Protein AF-A0A512LAR4-F1 (afdb_monomer_lite)

Organism: NCBI:txid171865

Secondary structure (DSSP, 8-state):
-----PPPP-B-BTTBTTSBPHHHHHHHHHHHHHHHHHHHHHHHHHHTTTTSTT-

Radius of gyration: 15.52 Å; chains: 1; bounding box: 26×30×41 Å

Sequence (55 aa):
MLIGAVPPIMLKTDANPGGLPMDVFDGIRAAVTAYRSQFYRDLATPFYNFDRPGG

pLDDT: mean 85.28, std 13.14, range [41.28, 96.56]

InterPro domains:
  IPR029058 Alpha/Beta hydrolase fold [G3DSA:3.40.50.1820] (1-55)

Foldseek 3Di:
DPPPPPDDDQEDDPVRPPHDHPVVVVVLVVCCVPPVVVSCVVCCCVVVVVVPPPD

Structure (mmCIF, N/CA/C/O backbone):
data_AF-A0A512LAR4-F1
#
_entry.id   AF-A0A512LAR4-F1
#
loop_
_atom_site.group_PDB
_atom_site.id
_atom_site.type_symbol
_atom_site.label_atom_id
_atom_site.label_alt_id
_atom_site.label_comp_id
_atom_site.label_asym_id
_atom_site.label_entity_id
_atom_site.label_seq_id
_atom_site.pdbx_PDB_ins_code
_atom_site.Cartn_x
_atom_site.Cartn_y
_atom_site.Cartn_z
_atom_site.occupancy
_atom_site.B_iso_or_equiv
_atom_site.auth_seq_id
_atom_site.auth_comp_id
_atom_site.auth_asym_id
_atom_site.auth_atom_id
_atom_site.pdbx_PDB_model_num
ATOM 1 N N . MET A 1 1 ? 9.217 14.368 24.909 1.00 41.28 1 MET A N 1
ATOM 2 C CA . MET A 1 1 ? 8.544 13.069 24.714 1.00 41.28 1 MET A CA 1
ATOM 3 C C . MET A 1 1 ? 8.369 12.884 23.214 1.00 41.28 1 MET A C 1
ATOM 5 O O . MET A 1 1 ? 7.635 13.657 22.615 1.00 41.28 1 MET A O 1
ATOM 9 N N . LEU A 1 2 ? 9.099 11.956 22.588 1.00 54.94 2 LEU A N 1
ATOM 10 C CA . LEU A 1 2 ? 8.788 11.516 21.225 1.00 54.94 2 LEU A CA 1
ATOM 11 C C . LEU A 1 2 ? 7.559 10.615 21.341 1.00 54.94 2 LEU A C 1
ATOM 13 O O . LEU A 1 2 ? 7.690 9.404 21.496 1.00 54.94 2 LEU A O 1
ATOM 17 N N . ILE A 1 3 ? 6.363 11.204 21.350 1.00 59.47 3 ILE A N 1
ATOM 18 C CA . ILE A 1 3 ? 5.163 10.429 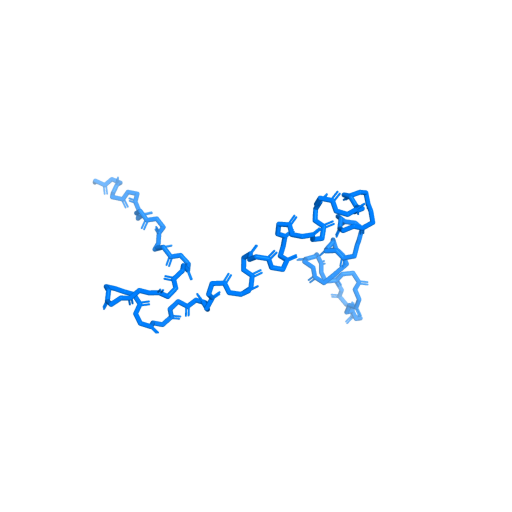21.043 1.00 59.47 3 ILE A CA 1
ATOM 19 C C . ILE A 1 3 ? 5.302 10.119 19.556 1.00 59.47 3 ILE A C 1
ATOM 21 O O . ILE A 1 3 ? 4.953 10.936 18.708 1.00 59.47 3 ILE A O 1
ATOM 25 N N . GLY A 1 4 ? 5.929 8.985 19.240 1.00 61.94 4 GLY A N 1
ATOM 26 C CA . GLY A 1 4 ? 5.858 8.425 17.902 1.00 61.94 4 GLY A CA 1
ATOM 27 C C . GLY A 1 4 ? 4.379 8.245 17.609 1.00 61.94 4 GLY A C 1
ATOM 28 O O . GLY A 1 4 ? 3.718 7.459 18.286 1.00 61.94 4 GLY A O 1
ATOM 29 N N . ALA A 1 5 ? 3.842 9.048 16.692 1.00 68.75 5 ALA A N 1
ATOM 30 C CA . ALA A 1 5 ? 2.460 8.913 16.281 1.00 68.75 5 ALA A CA 1
ATOM 31 C C . ALA A 1 5 ? 2.298 7.485 15.759 1.00 68.75 5 ALA A C 1
ATOM 33 O O . ALA A 1 5 ? 2.921 7.113 14.763 1.00 68.75 5 ALA A O 1
ATOM 34 N N . VAL A 1 6 ? 1.523 6.666 16.473 1.00 67.38 6 VAL A N 1
ATOM 35 C CA . VAL A 1 6 ? 1.132 5.356 15.959 1.00 67.38 6 VAL A CA 1
ATOM 36 C C . VAL A 1 6 ? 0.393 5.640 14.652 1.00 67.38 6 VAL A C 1
ATOM 38 O O . VAL A 1 6 ? -0.579 6.403 14.685 1.00 67.38 6 VAL A O 1
ATOM 41 N N . PRO A 1 7 ? 0.862 5.113 13.505 1.00 69.94 7 PRO A N 1
ATOM 42 C CA . PRO A 1 7 ? 0.212 5.379 12.237 1.00 69.94 7 PRO A CA 1
ATOM 43 C C . PRO A 1 7 ? -1.251 4.944 12.339 1.00 69.94 7 PRO A C 1
ATOM 45 O O . PRO A 1 7 ? -1.518 3.852 12.855 1.00 69.94 7 PRO A O 1
ATOM 48 N N . PRO A 1 8 ? -2.202 5.775 11.887 1.00 76.62 8 PRO A N 1
ATOM 49 C CA . PRO A 1 8 ? -3.596 5.375 11.880 1.00 76.62 8 PRO A CA 1
ATOM 50 C C . PRO A 1 8 ? -3.768 4.117 11.023 1.00 76.62 8 PRO A C 1
ATOM 52 O O . PRO A 1 8 ? -3.069 3.914 10.026 1.00 76.62 8 PRO A O 1
ATOM 55 N N . ILE A 1 9 ? -4.710 3.258 11.418 1.00 87.75 9 ILE A N 1
ATOM 56 C CA . ILE A 1 9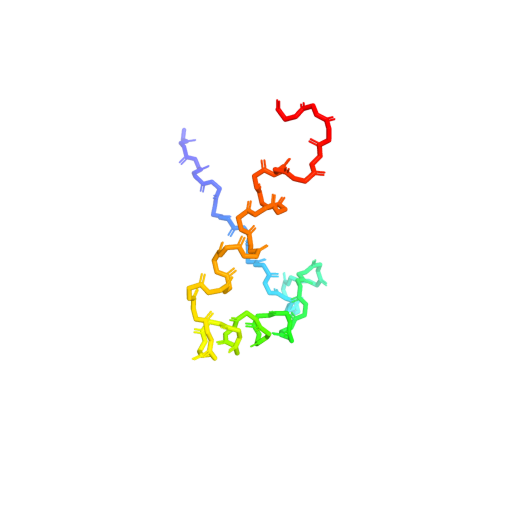 ? -5.074 2.100 10.603 1.00 87.75 9 ILE A CA 1
ATOM 57 C C . ILE A 1 9 ? -5.647 2.587 9.266 1.00 87.75 9 ILE A C 1
ATOM 59 O O . ILE A 1 9 ? -6.382 3.568 9.214 1.00 87.75 9 ILE A O 1
ATOM 63 N N . MET A 1 10 ? -5.314 1.901 8.174 1.00 92.00 10 MET A N 1
ATOM 64 C CA . MET A 1 10 ? -5.779 2.285 6.834 1.00 92.00 10 MET A CA 1
ATOM 65 C C . MET A 1 10 ? -7.143 1.677 6.488 1.00 92.00 10 MET A C 1
ATOM 67 O O . MET A 1 10 ? -7.834 2.203 5.624 1.00 92.00 10 MET A O 1
ATOM 71 N N . LEU A 1 11 ? -7.535 0.573 7.136 1.00 93.62 11 LEU A N 1
ATOM 72 C CA . LEU A 1 11 ? -8.796 -0.127 6.875 1.00 93.62 11 LEU A CA 1
ATOM 73 C C . LEU A 1 11 ? -9.985 0.637 7.459 1.00 93.62 11 LEU A C 1
ATOM 75 O O . LEU A 1 11 ? -9.917 1.151 8.579 1.00 93.62 11 LEU A O 1
ATOM 79 N N . LYS A 1 12 ? -11.089 0.653 6.713 1.00 92.56 12 LYS A N 1
ATOM 80 C CA . LYS A 1 12 ? -12.374 1.160 7.173 1.00 92.56 12 LYS A CA 1
ATOM 81 C C . LYS A 1 12 ? -12.958 0.257 8.255 1.00 92.56 12 LYS A C 1
ATOM 83 O O . LYS A 1 12 ? -13.215 -0.921 8.018 1.00 92.56 12 LYS A O 1
ATOM 88 N N . THR A 1 13 ? -13.197 0.830 9.424 1.00 91.00 13 THR A N 1
ATOM 89 C CA . THR A 1 13 ? -13.866 0.182 10.560 1.00 91.00 13 THR A CA 1
ATOM 90 C C . THR A 1 13 ? -14.777 1.194 11.248 1.00 91.00 13 THR A C 1
ATOM 92 O O . THR A 1 13 ? -14.712 2.385 10.944 1.00 91.00 13 THR A O 1
ATOM 95 N N . ASP A 1 14 ? -15.582 0.76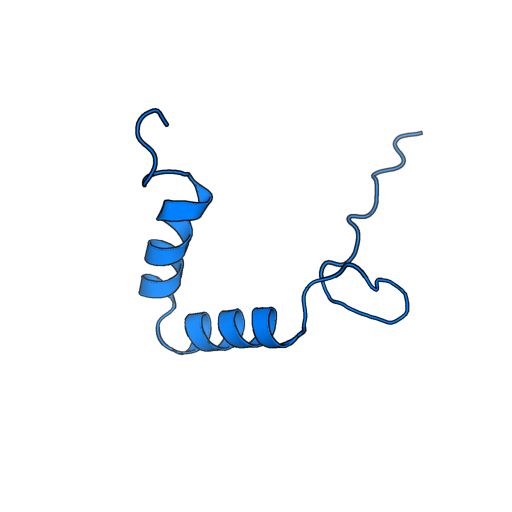2 12.217 1.00 91.00 14 ASP A N 1
ATOM 96 C CA . ASP A 1 14 ? -16.396 1.688 13.020 1.00 91.00 14 ASP A CA 1
ATOM 97 C C . ASP A 1 14 ? -15.528 2.712 13.774 1.00 91.00 14 ASP A C 1
ATOM 99 O O . ASP A 1 14 ? -15.907 3.871 13.926 1.00 91.00 14 ASP A O 1
ATOM 103 N N . ALA A 1 15 ? -14.321 2.304 14.185 1.00 89.12 15 ALA A N 1
ATOM 104 C CA . ALA A 1 15 ? -13.334 3.170 14.832 1.00 89.12 15 ALA A CA 1
ATOM 105 C C . ALA A 1 15 ? -12.518 4.023 13.838 1.00 89.12 15 ALA A C 1
ATOM 107 O O . ALA A 1 15 ? -11.813 4.941 14.252 1.00 89.12 15 ALA A O 1
ATOM 108 N N . ASN A 1 16 ? -12.594 3.725 12.537 1.00 89.62 16 ASN A N 1
ATOM 109 C CA . ASN A 1 16 ? -11.913 4.452 11.470 1.00 89.62 16 ASN A CA 1
ATOM 110 C C . ASN A 1 16 ? -12.801 4.551 10.213 1.00 89.62 16 ASN A C 1
ATOM 112 O O . ASN A 1 16 ? -12.542 3.886 9.202 1.00 89.62 16 ASN A O 1
ATOM 116 N N . PRO A 1 17 ? -13.870 5.366 10.246 1.00 90.00 17 PRO A N 1
ATOM 117 C CA . PRO A 1 17 ? -14.855 5.421 9.165 1.00 90.00 17 PRO A CA 1
ATOM 118 C C . PRO A 1 17 ? -14.303 6.017 7.858 1.00 90.00 17 PRO A C 1
ATOM 120 O O . PRO A 1 17 ? -14.880 5.784 6.795 1.00 90.00 17 PRO A O 1
ATOM 123 N N . GLY A 1 18 ? -13.193 6.762 7.930 1.00 89.94 18 GLY A N 1
ATOM 124 C CA . GLY A 1 18 ? -12.488 7.343 6.781 1.00 89.94 18 GLY A CA 1
ATOM 125 C C . GLY A 1 18 ? -11.458 6.420 6.122 1.00 89.94 18 GLY A C 1
ATOM 126 O O . GLY A 1 18 ? -10.801 6.837 5.172 1.00 89.94 18 GLY A O 1
ATOM 127 N N . GLY A 1 19 ? -11.292 5.191 6.619 1.00 92.88 19 GLY A N 1
ATOM 128 C CA . GLY A 1 19 ? -10.385 4.213 6.026 1.00 92.88 19 GLY A CA 1
ATOM 129 C C . GLY A 1 19 ? -10.837 3.713 4.650 1.00 92.88 19 GLY A C 1
ATOM 130 O O . GLY A 1 19 ? -11.959 3.947 4.196 1.00 92.88 19 GLY A O 1
ATOM 131 N N . LEU A 1 20 ? -9.951 2.971 3.996 1.00 94.31 20 LEU A N 1
ATOM 132 C CA . LEU A 1 20 ? -10.215 2.303 2.729 1.00 94.31 20 LEU A CA 1
ATOM 133 C C . LEU A 1 20 ? -11.076 1.050 2.943 1.00 94.31 20 LEU A C 1
ATOM 135 O O . LEU A 1 20 ? -10.877 0.339 3.933 1.00 94.31 20 LEU A O 1
ATOM 139 N N . PRO A 1 21 ? -12.018 0.751 2.035 1.00 96.00 21 PRO A N 1
ATOM 140 C CA . PRO A 1 21 ? -12.790 -0.481 2.111 1.00 96.00 21 PRO A CA 1
ATOM 141 C C . PRO A 1 21 ? -11.900 -1.730 1.939 1.00 96.00 21 PRO A C 1
ATOM 143 O O . PRO A 1 21 ? -10.782 -1.672 1.424 1.00 96.00 21 PRO A O 1
ATOM 146 N N . MET A 1 22 ? -12.370 -2.862 2.475 1.00 95.06 22 MET A N 1
ATOM 147 C CA . MET A 1 22 ? -11.594 -4.111 2.573 1.00 95.06 22 MET A CA 1
ATOM 148 C C . MET A 1 22 ? -11.221 -4.697 1.202 1.00 95.06 22 MET A C 1
ATOM 150 O O . MET A 1 22 ? -10.143 -5.265 1.038 1.00 95.06 22 MET A O 1
ATOM 154 N N . ASP A 1 23 ? -12.087 -4.497 0.212 1.00 96.50 23 ASP A N 1
ATOM 155 C CA . ASP A 1 23 ? -11.917 -4.913 -1.181 1.00 96.50 23 ASP A CA 1
ATOM 156 C C . ASP A 1 23 ? -10.621 -4.386 -1.818 1.00 96.50 23 ASP A C 1
ATOM 158 O O . ASP A 1 23 ? -9.989 -5.094 -2.601 1.00 96.50 23 ASP A O 1
ATOM 162 N N . VAL A 1 24 ? -10.165 -3.191 -1.431 1.00 94.62 24 VAL A N 1
ATOM 163 C CA . VAL A 1 24 ? -8.876 -2.636 -1.867 1.00 94.62 24 VAL A CA 1
ATOM 164 C C . VAL A 1 24 ? -7.721 -3.537 -1.424 1.00 94.62 24 VAL A C 1
ATOM 166 O O . VAL A 1 24 ? -6.831 -3.862 -2.213 1.00 94.62 24 VAL A O 1
ATOM 169 N N . PHE A 1 25 ? -7.733 -3.974 -0.164 1.00 94.81 25 PHE A N 1
ATOM 170 C CA . PHE A 1 25 ? -6.692 -4.847 0.381 1.00 94.81 25 PHE A CA 1
ATOM 171 C C . PHE A 1 25 ? -6.773 -6.253 -0.209 1.00 94.81 25 PHE A C 1
ATOM 173 O O . PHE A 1 25 ? -5.736 -6.860 -0.487 1.00 94.81 25 PHE A O 1
ATOM 180 N N . ASP A 1 26 ? -7.982 -6.762 -0.435 1.00 96.56 26 ASP A N 1
ATOM 181 C CA . ASP A 1 26 ? -8.186 -8.055 -1.084 1.00 96.56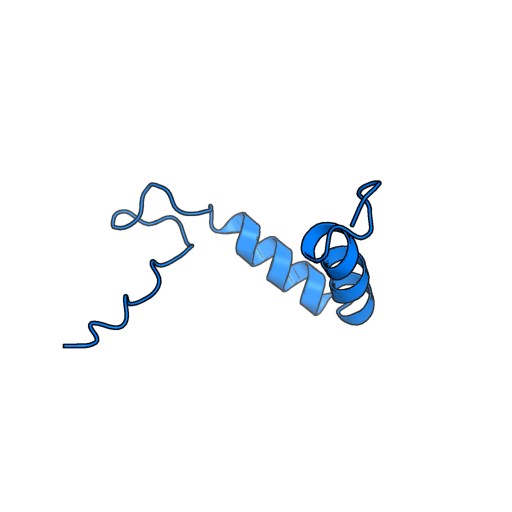 26 ASP A CA 1
ATOM 182 C C . ASP A 1 26 ? -7.704 -8.039 -2.540 1.00 96.56 26 ASP A C 1
ATOM 184 O O . ASP A 1 26 ? -7.031 -8.978 -2.967 1.00 96.56 26 ASP A O 1
ATOM 188 N N . GLY A 1 27 ? -7.912 -6.938 -3.266 1.00 94.88 27 GLY A N 1
ATOM 189 C CA . GLY A 1 27 ? -7.345 -6.723 -4.597 1.00 94.88 27 GLY A CA 1
ATOM 190 C C . GLY A 1 27 ? -5.814 -6.764 -4.603 1.00 94.88 27 GLY A C 1
ATOM 191 O O . GLY A 1 27 ? -5.216 -7.449 -5.435 1.00 94.88 27 GLY A O 1
ATOM 192 N N . ILE A 1 28 ? -5.163 -6.113 -3.631 1.00 94.44 28 ILE A N 1
ATOM 193 C CA . ILE A 1 28 ? -3.698 -6.169 -3.472 1.00 94.44 28 ILE A CA 1
ATOM 194 C C . ILE A 1 28 ? -3.235 -7.609 -3.210 1.00 94.44 28 ILE A C 1
ATOM 196 O O . ILE A 1 28 ? -2.298 -8.085 -3.853 1.00 94.44 28 ILE A O 1
ATOM 200 N N . ARG A 1 29 ? -3.893 -8.332 -2.294 1.00 96.00 29 ARG A N 1
ATOM 201 C CA . ARG A 1 29 ? -3.557 -9.734 -1.982 1.00 96.00 29 ARG A CA 1
ATOM 202 C C . ARG A 1 29 ? -3.701 -10.631 -3.208 1.00 96.00 29 ARG A C 1
ATOM 204 O O . ARG A 1 29 ? -2.814 -11.448 -3.468 1.00 96.00 29 ARG A O 1
ATOM 211 N N . ALA A 1 30 ? -4.780 -10.460 -3.969 1.00 96.31 30 ALA A N 1
ATOM 212 C CA . ALA A 1 30 ? -5.029 -11.208 -5.193 1.00 96.31 30 ALA A CA 1
ATOM 213 C C . ALA A 1 30 ? -3.949 -10.929 -6.248 1.00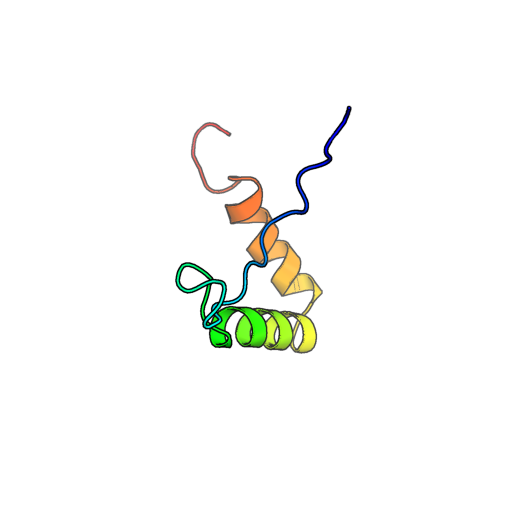 96.31 30 ALA A C 1
ATOM 215 O O . ALA A 1 30 ? -3.378 -11.870 -6.795 1.00 96.31 30 ALA A O 1
ATOM 216 N N . ALA A 1 31 ? -3.596 -9.660 -6.477 1.00 94.00 31 ALA A N 1
ATOM 217 C CA . ALA A 1 31 ? -2.580 -9.277 -7.457 1.00 94.00 31 ALA A CA 1
ATOM 218 C C . ALA A 1 31 ? -1.179 -9.806 -7.098 1.00 94.00 31 ALA A C 1
ATOM 220 O O . ALA A 1 31 ? -0.469 -10.333 -7.958 1.00 94.00 31 ALA A O 1
ATOM 221 N N . VAL A 1 32 ? -0.802 -9.735 -5.816 1.00 95.12 32 VAL A N 1
ATOM 222 C CA . VAL A 1 32 ? 0.456 -10.308 -5.313 1.00 95.12 32 VAL A CA 1
ATOM 223 C C . VAL A 1 32 ? 0.479 -11.827 -5.484 1.00 95.12 32 VAL A C 1
ATOM 225 O O . VAL A 1 32 ? 1.509 -12.376 -5.871 1.00 95.12 32 VAL A O 1
ATOM 228 N N . THR A 1 33 ? -0.638 -12.503 -5.212 1.00 96.06 33 THR A N 1
ATOM 229 C CA . THR A 1 33 ? -0.750 -13.964 -5.351 1.00 96.06 33 THR A CA 1
ATOM 230 C C . THR A 1 33 ? -0.693 -14.402 -6.811 1.00 96.06 33 THR A C 1
ATOM 232 O O . THR A 1 33 ? -0.031 -15.388 -7.121 1.00 96.06 33 THR A O 1
ATOM 235 N N . ALA A 1 34 ? -1.354 -13.670 -7.710 1.00 95.81 34 ALA A N 1
ATOM 236 C CA . ALA A 1 34 ? -1.432 -14.021 -9.121 1.00 95.81 34 ALA A CA 1
ATOM 237 C C . ALA A 1 34 ? -0.085 -13.841 -9.838 1.00 95.81 34 ALA A C 1
ATOM 239 O O . ALA A 1 34 ? 0.419 -14.790 -10.432 1.00 95.81 34 ALA A O 1
ATOM 240 N N . TYR A 1 35 ? 0.514 -12.643 -9.773 1.00 93.44 35 TYR A N 1
ATOM 241 C CA . TYR A 1 35 ? 1.744 -12.315 -10.508 1.00 93.44 35 TYR A CA 1
ATOM 242 C C . TYR A 1 35 ? 2.561 -11.231 -9.794 1.00 93.44 35 TYR A C 1
ATOM 244 O O . TYR A 1 35 ? 2.622 -10.074 -10.213 1.00 93.44 35 TYR A O 1
ATOM 252 N N . ARG A 1 36 ? 3.243 -11.615 -8.712 1.00 91.12 36 ARG A N 1
ATOM 253 C CA . ARG A 1 36 ? 3.971 -10.690 -7.827 1.00 91.12 36 ARG A CA 1
ATOM 254 C C . ARG A 1 36 ? 4.975 -9.765 -8.527 1.00 91.12 36 ARG A C 1
ATOM 256 O O . ARG A 1 36 ? 5.078 -8.596 -8.165 1.00 91.12 36 ARG A O 1
ATOM 263 N N . SER A 1 37 ? 5.737 -10.273 -9.496 1.00 92.62 37 SER A N 1
ATOM 264 C CA . SER A 1 37 ? 6.734 -9.474 -10.226 1.00 92.62 37 SER A CA 1
ATOM 265 C C . SER A 1 37 ? 6.084 -8.379 -11.072 1.00 92.62 37 SER A C 1
ATOM 267 O O . SER A 1 37 ? 6.591 -7.260 -11.111 1.00 92.62 37 SER A O 1
ATOM 269 N N . GLN A 1 38 ? 4.954 -8.692 -11.706 1.00 91.31 38 GLN A N 1
ATOM 270 C CA . GLN A 1 38 ? 4.182 -7.743 -12.496 1.00 91.31 38 GLN A CA 1
ATOM 271 C C . GLN A 1 38 ? 3.517 -6.701 -11.592 1.00 91.31 38 GLN A C 1
ATOM 273 O O . GLN A 1 38 ? 3.686 -5.510 -11.824 1.00 91.31 38 GLN A O 1
ATOM 278 N N . PHE A 1 39 ? 2.893 -7.137 -10.492 1.00 93.69 39 PHE A N 1
ATOM 279 C CA . PHE A 1 39 ? 2.298 -6.240 -9.499 1.00 93.69 39 PHE A CA 1
ATOM 280 C C . PHE A 1 39 ? 3.277 -5.158 -9.019 1.00 93.69 39 PHE A C 1
ATOM 282 O O . PHE A 1 39 ? 2.927 -3.982 -8.994 1.00 93.69 39 PHE A O 1
ATOM 289 N N . TYR A 1 40 ? 4.517 -5.521 -8.668 1.00 91.25 40 TYR A N 1
ATOM 290 C CA . TYR A 1 40 ? 5.490 -4.525 -8.208 1.00 91.25 40 TYR A CA 1
ATOM 291 C C . TYR A 1 40 ? 5.944 -3.559 -9.303 1.00 91.25 40 TYR A C 1
ATOM 293 O O . TYR A 1 40 ? 6.197 -2.397 -8.996 1.00 91.25 40 TYR A O 1
ATOM 301 N N . ARG A 1 41 ? 6.041 -4.007 -10.561 1.00 90.19 41 ARG A N 1
ATOM 302 C CA . ARG A 1 41 ? 6.349 -3.115 -11.691 1.00 90.19 41 ARG A CA 1
ATOM 303 C C . ARG A 1 41 ? 5.228 -2.106 -11.907 1.00 90.19 41 ARG A C 1
ATOM 305 O O . ARG A 1 41 ? 5.495 -0.912 -11.998 1.00 90.19 41 ARG A O 1
ATOM 312 N N . ASP A 1 42 ? 3.992 -2.590 -11.920 1.00 90.50 42 ASP A N 1
ATOM 313 C CA . ASP A 1 42 ? 2.811 -1.759 -12.145 1.00 90.50 42 ASP A CA 1
ATOM 314 C C . ASP A 1 42 ? 2.566 -0.796 -10.979 1.00 90.50 42 ASP A C 1
ATOM 316 O O . ASP A 1 42 ? 2.126 0.326 -11.200 1.00 90.50 42 ASP A O 1
ATOM 320 N N . LEU A 1 43 ? 2.909 -1.195 -9.749 1.00 91.50 43 LEU A N 1
ATOM 321 C CA . LEU A 1 43 ? 2.845 -0.336 -8.566 1.00 91.50 43 LEU A CA 1
ATOM 322 C C . LEU A 1 43 ? 3.945 0.732 -8.548 1.00 91.50 43 LEU A C 1
ATOM 324 O O . LEU A 1 43 ? 3.682 1.865 -8.151 1.00 91.50 43 LEU A O 1
ATOM 328 N N . ALA A 1 44 ? 5.175 0.387 -8.939 1.00 89.56 44 ALA A N 1
ATOM 329 C CA . ALA A 1 44 ? 6.318 1.296 -8.852 1.00 89.56 44 ALA A CA 1
ATOM 330 C C . ALA A 1 44 ? 6.110 2.569 -9.681 1.00 89.56 44 ALA A C 1
ATOM 332 O O . ALA A 1 44 ? 6.475 3.653 -9.234 1.00 89.56 44 ALA A O 1
ATOM 333 N N . THR A 1 45 ? 5.491 2.441 -10.854 1.00 87.50 45 THR A N 1
ATOM 334 C CA . THR A 1 45 ? 5.254 3.558 -11.774 1.00 87.50 45 THR A CA 1
ATOM 335 C C . THR A 1 45 ? 4.457 4.705 -11.128 1.00 87.50 45 THR A C 1
ATOM 337 O O . THR A 1 45 ? 5.032 5.781 -10.966 1.00 87.50 45 THR A O 1
ATOM 340 N N . PRO A 1 46 ? 3.202 4.512 -10.674 1.00 87.69 46 PRO A N 1
ATOM 341 C CA . PRO A 1 46 ? 2.437 5.566 -10.010 1.00 87.69 46 PRO A CA 1
ATOM 342 C C . PRO A 1 46 ? 2.976 5.907 -8.615 1.00 87.69 46 PRO A C 1
ATOM 344 O O . PRO A 1 46 ? 2.843 7.045 -8.171 1.00 87.69 46 PRO A O 1
ATOM 347 N N . PHE A 1 47 ? 3.584 4.950 -7.903 1.00 87.94 47 PHE A N 1
ATOM 348 C CA . PHE A 1 47 ? 4.086 5.187 -6.547 1.00 87.94 47 PHE A CA 1
ATOM 349 C C . PHE A 1 47 ? 5.284 6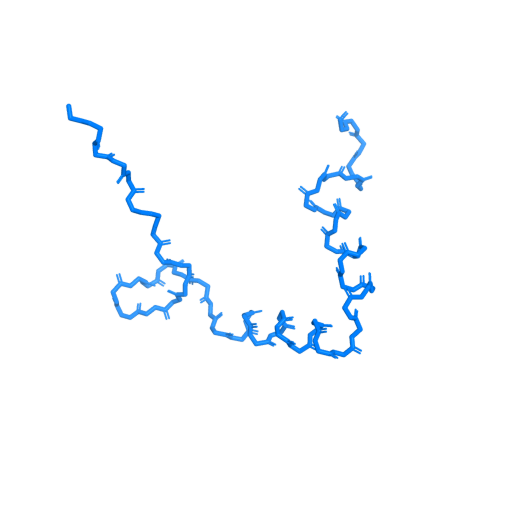.145 -6.526 1.00 87.94 47 PHE A C 1
ATOM 351 O O . PHE A 1 47 ? 5.374 7.000 -5.647 1.00 87.94 47 PHE A O 1
ATOM 358 N N . TYR A 1 48 ? 6.178 6.032 -7.511 1.00 87.12 48 TYR A N 1
ATOM 359 C CA . TYR A 1 48 ? 7.335 6.914 -7.674 1.00 87.12 48 TYR A CA 1
ATOM 360 C C . TYR A 1 48 ? 7.105 8.034 -8.700 1.00 87.12 48 TYR A C 1
ATOM 362 O O . TYR A 1 48 ? 8.047 8.745 -9.033 1.00 87.12 48 TYR A O 1
ATOM 370 N N . ASN A 1 49 ? 5.866 8.226 -9.172 1.00 82.38 49 ASN A N 1
ATOM 371 C CA . ASN A 1 49 ? 5.499 9.213 -10.195 1.00 82.38 49 ASN A CA 1
ATOM 372 C C . ASN A 1 49 ? 6.297 9.092 -11.509 1.00 82.38 49 ASN A C 1
ATOM 374 O O . ASN A 1 49 ? 6.484 10.090 -12.205 1.00 82.38 49 ASN A O 1
ATOM 378 N N . PHE A 1 50 ? 6.758 7.894 -11.881 1.00 79.38 50 PHE A N 1
ATOM 379 C CA . PHE A 1 50 ? 7.489 7.689 -13.141 1.00 79.38 50 PHE A CA 1
ATOM 380 C C . PHE A 1 50 ? 6.630 7.947 -14.390 1.00 79.38 50 PHE A C 1
ATOM 382 O O . PHE A 1 50 ? 7.162 8.083 -15.487 1.00 79.38 50 PHE A O 1
ATOM 389 N N . ASP A 1 51 ? 5.311 8.027 -14.232 1.00 76.06 51 ASP A N 1
ATOM 390 C CA . ASP A 1 51 ? 4.332 8.368 -15.260 1.00 76.06 51 ASP A CA 1
ATOM 391 C C . ASP A 1 51 ? 4.017 9.872 -15.361 1.00 76.06 51 ASP A C 1
ATOM 393 O O . ASP A 1 51 ? 3.292 10.278 -16.273 1.00 76.06 51 ASP A O 1
ATOM 397 N N . ARG A 1 52 ? 4.553 10.724 -14.471 1.00 76.31 52 ARG A N 1
ATOM 398 C CA . ARG A 1 52 ? 4.316 12.177 -14.504 1.00 76.31 52 ARG A CA 1
ATOM 399 C C . ARG A 1 52 ? 5.458 12.936 -15.197 1.00 76.31 52 ARG A C 1
ATOM 401 O O . ARG A 1 52 ? 6.623 12.735 -14.855 1.00 76.31 52 ARG A O 1
ATOM 408 N N . PRO A 1 53 ? 5.160 13.866 -16.127 1.00 63.38 53 PRO A N 1
ATOM 409 C CA . PRO A 1 53 ? 6.182 14.733 -16.703 1.00 63.38 53 PRO A CA 1
ATOM 410 C C . PRO A 1 53 ? 6.686 15.719 -15.636 1.00 63.38 53 PRO A C 1
ATOM 412 O O . PRO A 1 53 ? 5.951 16.614 -15.224 1.00 63.38 53 PRO A O 1
ATOM 415 N N . GLY A 1 54 ? 7.936 15.538 -15.195 1.00 63.66 54 GLY A N 1
ATOM 416 C CA . GLY A 1 54 ? 8.615 16.412 -14.227 1.00 63.66 54 GLY A CA 1
ATOM 417 C C . GLY A 1 54 ? 8.989 15.774 -12.884 1.00 63.66 54 GLY A C 1
ATOM 418 O O . GLY A 1 54 ? 9.084 16.516 -11.910 1.00 63.66 54 GLY A O 1
ATOM 419 N N . GLY A 1 55 ? 9.142 14.443 -12.827 1.00 53.25 55 GLY A N 1
ATOM 420 C CA . GLY A 1 55 ? 9.614 13.717 -11.636 1.00 53.25 55 GLY A CA 1
ATOM 421 C C . GLY A 1 55 ? 10.893 14.266 -11.009 1.00 53.25 55 GLY A C 1
ATOM 422 O O . GLY A 1 55 ? 11.728 14.835 -11.749 1.00 53.25 55 GLY A O 1
#